Protein AF-A0A097A283-F1 (afdb_monomer_lite)

Structure (mmCIF, N/CA/C/O backbone):
data_AF-A0A097A283-F1
#
_entry.id   AF-A0A097A283-F1
#
loop_
_atom_site.group_PDB
_atom_site.id
_atom_site.type_symbol
_atom_site.label_atom_id
_atom_site.label_alt_id
_atom_site.label_comp_id
_atom_site.label_asym_id
_atom_site.label_entity_id
_atom_site.label_seq_id
_atom_site.pdbx_PDB_ins_code
_atom_site.Cartn_x
_atom_site.Cartn_y
_atom_site.Cartn_z
_atom_site.occupancy
_atom_site.B_iso_or_equiv
_atom_site.auth_seq_id
_atom_site.auth_comp_id
_atom_site.auth_asym_id
_atom_site.auth_atom_id
_atom_site.pdbx_PDB_model_num
ATOM 1 N N . MET A 1 1 ? -0.717 3.835 -7.444 1.00 65.56 1 MET A N 1
ATOM 2 C CA . MET A 1 1 ? -2.172 4.002 -7.256 1.00 65.56 1 MET A CA 1
ATOM 3 C C . MET A 1 1 ? -2.655 2.796 -6.474 1.00 65.56 1 MET A C 1
ATOM 5 O O . MET A 1 1 ? -2.455 1.687 -6.948 1.00 65.56 1 MET A O 1
ATOM 9 N N . VAL A 1 2 ? -3.183 2.990 -5.263 1.00 71.38 2 VAL A N 1
ATOM 10 C CA . VAL A 1 2 ? -3.693 1.893 -4.400 1.00 71.38 2 VAL A CA 1
ATOM 11 C C . VAL A 1 2 ? -5.200 1.658 -4.573 1.00 71.38 2 VAL A C 1
ATOM 13 O O . VAL A 1 2 ? -5.832 0.965 -3.779 1.00 71.38 2 VAL A O 1
ATOM 16 N N . LYS A 1 3 ? -5.787 2.203 -5.640 1.00 73.38 3 LYS A N 1
ATOM 17 C CA . LYS A 1 3 ? -7.188 1.998 -5.995 1.00 73.38 3 LYS A CA 1
ATOM 18 C C . LYS A 1 3 ? -7.500 0.513 -6.170 1.00 73.38 3 LYS A C 1
ATOM 20 O O . LYS A 1 3 ? -6.815 -0.200 -6.896 1.00 73.38 3 LYS A O 1
ATOM 25 N N . GLY A 1 4 ? -8.545 0.054 -5.493 1.00 73.00 4 GLY A N 1
ATOM 26 C CA . GLY A 1 4 ? -8.967 -1.344 -5.455 1.00 73.00 4 GLY A CA 1
ATOM 27 C C . GLY A 1 4 ? -8.239 -2.201 -4.416 1.00 73.00 4 GLY A C 1
ATOM 28 O O . GLY A 1 4 ? -8.678 -3.320 -4.160 1.00 73.00 4 GLY A O 1
ATOM 29 N N . MET A 1 5 ? -7.180 -1.699 -3.770 1.00 78.12 5 MET A N 1
ATOM 30 C CA . MET A 1 5 ? -6.499 -2.402 -2.679 1.00 78.12 5 MET A CA 1
ATOM 31 C C . MET A 1 5 ? -7.180 -2.087 -1.344 1.00 78.12 5 MET A C 1
ATOM 33 O O . MET A 1 5 ? -7.499 -0.933 -1.068 1.00 78.12 5 MET A O 1
ATOM 37 N N . TYR A 1 6 ? -7.426 -3.110 -0.519 1.00 76.62 6 TYR A N 1
ATOM 38 C CA . TYR A 1 6 ? -8.025 -2.977 0.824 1.00 76.62 6 TYR A CA 1
ATOM 39 C C . TYR A 1 6 ? -9.342 -2.168 0.865 1.00 76.62 6 TYR A C 1
ATOM 41 O O . TYR A 1 6 ? -9.669 -1.522 1.858 1.00 76.62 6 TYR A O 1
ATOM 49 N N . GLY A 1 7 ? -10.107 -2.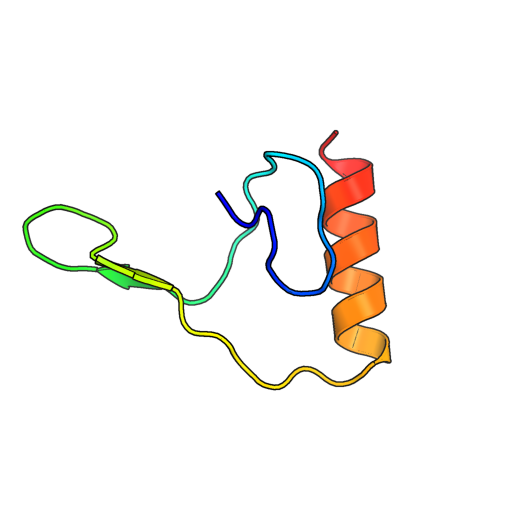173 -0.235 1.00 75.31 7 GLY A N 1
ATOM 50 C CA . GLY A 1 7 ? -11.378 -1.450 -0.343 1.00 75.31 7 GLY A CA 1
ATOM 51 C C . GLY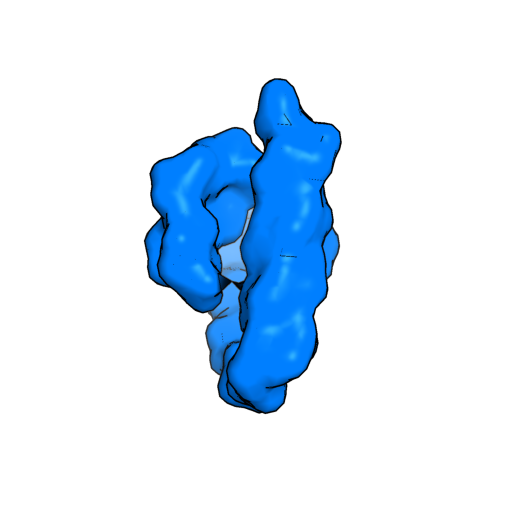 A 1 7 ? -11.265 0.062 -0.587 1.00 75.31 7 GLY A C 1
ATOM 52 O O . GLY A 1 7 ? -12.285 0.748 -0.506 1.00 75.31 7 GLY A O 1
ATOM 53 N N . ILE A 1 8 ? -10.075 0.583 -0.905 1.00 81.31 8 ILE A N 1
ATOM 54 C CA . ILE A 1 8 ? -9.862 1.988 -1.285 1.00 81.31 8 ILE A CA 1
ATOM 55 C C . ILE A 1 8 ? -10.425 2.211 -2.696 1.00 81.31 8 ILE A C 1
ATOM 57 O O . ILE A 1 8 ? -10.009 1.547 -3.647 1.00 81.31 8 ILE A O 1
ATOM 61 N N . LYS A 1 9 ? -11.396 3.118 -2.847 1.00 74.69 9 LYS A N 1
ATOM 62 C CA . LYS A 1 9 ? -12.059 3.393 -4.140 1.00 74.69 9 LYS A CA 1
ATOM 63 C C . LYS A 1 9 ? -11.408 4.534 -4.918 1.00 74.69 9 LYS A C 1
ATOM 65 O O . LYS A 1 9 ? -11.510 4.565 -6.146 1.00 74.69 9 LYS A O 1
ATOM 70 N N . ASP A 1 10 ? -10.735 5.422 -4.204 1.00 77.00 10 ASP A N 1
ATOM 71 C CA . ASP A 1 10 ? -10.171 6.650 -4.740 1.00 77.00 10 ASP A CA 1
ATOM 72 C C . ASP A 1 10 ? -8.732 6.450 -5.229 1.00 77.00 10 ASP A C 1
ATOM 74 O O . ASP A 1 10 ? -7.995 5.572 -4.765 1.00 77.00 10 ASP A O 1
ATOM 78 N N . ASP A 1 11 ? -8.325 7.262 -6.204 1.00 78.56 11 ASP A N 1
ATOM 79 C CA . ASP A 1 11 ? -6.969 7.256 -6.755 1.00 78.56 11 ASP A CA 1
ATOM 80 C C . ASP A 1 11 ? -6.010 8.017 -5.826 1.00 78.56 11 ASP A C 1
ATOM 82 O O . ASP A 1 11 ? -5.521 9.098 -6.144 1.00 78.56 11 ASP A O 1
ATOM 86 N N . VAL A 1 12 ? -5.737 7.435 -4.656 1.00 81.00 12 VAL A N 1
ATOM 87 C CA . VAL A 1 12 ? -4.784 7.976 -3.677 1.00 81.00 12 VAL A CA 1
ATOM 88 C C . VAL A 1 12 ? -3.412 7.303 -3.778 1.00 81.00 12 VAL A C 1
ATOM 90 O O . VAL A 1 12 ? -3.260 6.160 -4.236 1.00 81.00 12 VAL A O 1
ATOM 93 N N . PHE A 1 13 ? -2.386 8.028 -3.332 1.00 81.00 13 PHE A N 1
ATOM 94 C CA . PHE A 1 13 ? -1.016 7.537 -3.219 1.00 81.00 13 PHE A CA 1
ATOM 95 C C . PHE A 1 13 ? -0.669 7.358 -1.743 1.00 81.00 13 PHE A C 1
ATOM 97 O O . PHE A 1 13 ? -0.469 8.324 -1.015 1.00 81.00 13 PHE A O 1
ATOM 104 N N . LEU A 1 14 ? -0.596 6.100 -1.314 1.00 82.25 14 LEU A N 1
ATOM 105 C CA . LEU A 1 14 ? -0.151 5.700 0.017 1.00 82.25 14 LEU A CA 1
ATOM 106 C C . LEU A 1 14 ? 1.121 4.866 -0.098 1.00 82.25 14 LEU A C 1
ATOM 108 O O . LEU A 1 14 ? 1.324 4.152 -1.084 1.00 82.25 14 LEU A O 1
ATOM 112 N N . SER A 1 15 ? 1.958 4.935 0.933 1.00 81.62 15 SER A N 1
ATOM 113 C CA . SER A 1 15 ? 3.151 4.103 1.045 1.00 81.62 15 SER A CA 1
ATOM 114 C C . SER A 1 15 ? 2.747 2.656 1.310 1.00 81.62 15 SER A C 1
ATOM 116 O O . SER A 1 15 ? 2.314 2.312 2.407 1.00 81.62 15 SER A O 1
ATOM 118 N N . VAL A 1 16 ? 2.904 1.809 0.298 1.00 84.19 16 VAL A N 1
ATOM 119 C CA . VAL A 1 16 ? 2.718 0.357 0.383 1.00 84.19 16 VAL A CA 1
ATOM 120 C C . VAL A 1 16 ? 3.994 -0.348 -0.078 1.00 84.19 16 VAL A C 1
ATOM 122 O O . VAL A 1 16 ? 4.746 0.222 -0.875 1.00 84.19 16 VAL A O 1
ATOM 125 N N . PRO A 1 17 ? 4.281 -1.566 0.411 1.00 85.12 17 PRO A N 1
ATOM 126 C CA . PRO A 1 17 ? 5.426 -2.334 -0.061 1.00 85.12 17 PRO A CA 1
ATOM 127 C C . PRO A 1 17 ? 5.307 -2.591 -1.569 1.00 85.12 17 PRO A C 1
ATOM 129 O O . PRO A 1 17 ? 4.365 -3.228 -2.038 1.00 85.12 17 PRO A O 1
ATOM 132 N N . CYS A 1 18 ? 6.269 -2.070 -2.325 1.00 88.06 18 CYS A N 1
ATOM 133 C CA . CYS A 1 18 ? 6.334 -2.180 -3.779 1.00 88.06 18 CYS A CA 1
ATOM 134 C C . CYS A 1 18 ? 7.646 -2.844 -4.193 1.00 88.06 18 CYS A C 1
ATOM 136 O O . CYS A 1 18 ? 8.693 -2.594 -3.593 1.00 88.06 18 CYS A O 1
ATOM 138 N N . VAL A 1 19 ? 7.597 -3.655 -5.243 1.00 89.50 19 VAL A N 1
ATOM 139 C CA . VAL A 1 19 ? 8.783 -4.182 -5.912 1.00 89.50 19 VAL A CA 1
ATOM 140 C C . VAL A 1 19 ? 9.263 -3.132 -6.906 1.00 89.50 19 VAL A C 1
ATOM 142 O O . VAL A 1 19 ? 8.504 -2.681 -7.767 1.00 89.50 19 VAL A O 1
ATOM 145 N N . LEU A 1 20 ? 10.524 -2.725 -6.764 1.00 90.69 20 LEU A N 1
ATOM 146 C CA . LEU A 1 20 ? 11.188 -1.828 -7.703 1.00 90.69 20 LEU A CA 1
ATOM 147 C C . LEU A 1 20 ? 12.042 -2.638 -8.681 1.00 90.69 20 LEU A C 1
ATOM 149 O O . LEU A 1 20 ? 12.909 -3.408 -8.271 1.00 90.69 20 LEU A O 1
ATOM 153 N N . GLY A 1 21 ? 11.828 -2.412 -9.971 1.00 91.50 21 GLY A N 1
ATOM 154 C CA . GLY A 1 21 ? 12.651 -2.920 -11.059 1.00 91.50 21 GLY A CA 1
ATOM 155 C C . GLY A 1 21 ? 13.196 -1.790 -11.931 1.00 91.50 21 GLY A C 1
ATOM 156 O O . GLY A 1 21 ? 13.026 -0.606 -11.647 1.00 91.50 21 GLY A O 1
ATOM 157 N N . TYR A 1 22 ? 13.837 -2.160 -13.040 1.00 91.31 22 TYR A N 1
ATOM 158 C CA . TYR A 1 22 ? 14.448 -1.204 -13.974 1.00 91.31 22 TYR A CA 1
ATOM 159 C C . TYR A 1 22 ? 13.455 -0.170 -14.541 1.00 91.31 22 TYR A C 1
ATOM 161 O O . TYR A 1 22 ? 13.828 0.969 -14.802 1.00 91.31 22 TYR A O 1
ATOM 169 N N . HIS A 1 23 ? 12.181 -0.545 -14.683 1.00 91.31 23 HIS A N 1
ATOM 170 C CA . HIS A 1 23 ? 11.113 0.323 -15.195 1.00 91.31 23 HIS A CA 1
ATOM 171 C C . HIS A 1 23 ? 10.363 1.095 -14.087 1.00 91.31 23 HIS A C 1
ATOM 173 O O . HIS A 1 23 ? 9.307 1.665 -14.350 1.00 91.31 23 HIS A O 1
ATOM 179 N N . GLY A 1 24 ? 10.874 1.114 -12.850 1.00 90.56 24 GLY A N 1
ATOM 180 C CA . GLY A 1 24 ? 10.205 1.720 -11.696 1.00 90.56 24 GLY A CA 1
ATOM 181 C C . GLY A 1 24 ? 9.457 0.687 -10.853 1.00 90.56 24 GLY A C 1
ATOM 182 O O . GLY A 1 24 ? 9.987 -0.388 -10.585 1.00 90.56 24 GLY A O 1
ATOM 183 N N . ILE A 1 25 ? 8.244 1.009 -10.397 1.00 88.12 25 ILE A N 1
ATOM 184 C CA . ILE A 1 25 ? 7.424 0.081 -9.603 1.00 88.12 25 ILE A CA 1
ATOM 185 C C . ILE A 1 25 ? 6.866 -0.995 -10.539 1.00 88.12 25 ILE A C 1
ATOM 187 O O . ILE A 1 25 ? 6.036 -0.686 -11.392 1.00 88.12 25 ILE A O 1
ATOM 191 N N . THR A 1 26 ? 7.331 -2.236 -10.395 1.00 86.75 26 THR A N 1
ATOM 192 C CA . THR A 1 26 ? 6.867 -3.363 -11.220 1.00 86.75 26 THR A CA 1
ATOM 193 C C . THR A 1 26 ? 5.652 -4.036 -10.605 1.00 86.75 26 THR A C 1
ATOM 195 O O . THR A 1 26 ? 4.706 -4.355 -11.316 1.00 86.75 26 THR A O 1
ATOM 198 N N . ASP A 1 27 ? 5.648 -4.189 -9.281 1.00 85.75 27 ASP A N 1
ATOM 199 C CA . ASP A 1 27 ? 4.610 -4.917 -8.561 1.00 85.75 27 ASP A CA 1
ATOM 200 C C . ASP A 1 27 ? 4.311 -4.241 -7.226 1.00 85.75 27 ASP A C 1
ATOM 202 O O . ASP A 1 27 ? 5.175 -3.616 -6.608 1.00 85.75 27 ASP A O 1
ATOM 206 N N . VAL A 1 28 ? 3.080 -4.403 -6.748 1.00 83.69 28 VAL A N 1
ATOM 207 C CA . VAL A 1 28 ? 2.67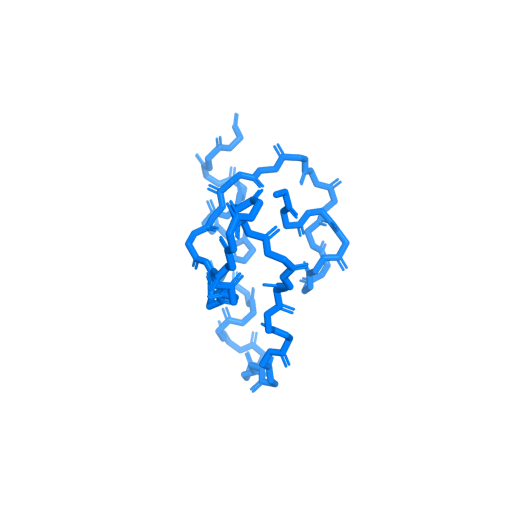3 -3.979 -5.407 1.00 83.69 28 VAL A CA 1
ATOM 208 C C . VAL A 1 28 ? 2.347 -5.223 -4.598 1.00 83.69 28 VAL A C 1
ATOM 210 O O . VAL A 1 28 ? 1.585 -6.081 -5.040 1.00 83.69 28 VAL A O 1
ATOM 213 N N . VAL A 1 29 ? 2.922 -5.330 -3.403 1.00 83.81 29 VAL A N 1
ATOM 214 C CA . VAL A 1 29 ? 2.717 -6.492 -2.541 1.00 83.81 29 VAL A CA 1
ATOM 215 C C . VAL A 1 29 ? 1.391 -6.337 -1.795 1.00 83.81 29 VAL A C 1
ATOM 217 O O . VAL A 1 29 ? 1.228 -5.441 -0.965 1.00 83.81 29 VAL A O 1
ATOM 220 N N . MET A 1 30 ? 0.439 -7.234 -2.071 1.00 79.38 30 MET A N 1
ATOM 221 C CA . MET A 1 30 ? -0.758 -7.404 -1.244 1.00 79.38 30 MET A CA 1
ATOM 222 C C . MET A 1 30 ? -0.392 -8.207 0.004 1.00 79.38 30 MET A C 1
ATOM 224 O O . MET A 1 30 ? -0.214 -9.422 -0.051 1.00 79.38 30 MET A O 1
ATOM 228 N N . MET A 1 31 ? -0.253 -7.511 1.126 1.00 79.56 31 MET A N 1
ATOM 229 C CA . MET A 1 31 ? -0.033 -8.108 2.436 1.00 79.56 31 MET A CA 1
ATOM 230 C C . MET A 1 31 ? -1.376 -8.367 3.118 1.00 79.56 31 MET A C 1
ATOM 232 O O . MET A 1 31 ? -2.281 -7.544 3.061 1.00 79.56 31 MET A O 1
ATOM 236 N N . THR A 1 32 ? -1.514 -9.501 3.796 1.00 83.00 32 THR A N 1
ATOM 237 C CA . THR A 1 32 ? -2.707 -9.759 4.607 1.00 83.00 32 THR A CA 1
ATOM 238 C C . THR A 1 32 ? -2.639 -8.895 5.864 1.00 83.00 32 THR A C 1
ATOM 240 O O . THR A 1 32 ? -1.909 -9.215 6.802 1.00 83.00 32 THR A O 1
ATOM 243 N N . LEU A 1 33 ? -3.358 -7.775 5.859 1.00 82.94 33 LEU A N 1
ATOM 244 C CA . LEU A 1 33 ? -3.485 -6.881 7.006 1.00 82.94 33 LEU A CA 1
ATOM 245 C C . LEU A 1 33 ? -4.558 -7.398 7.966 1.00 82.94 33 LEU A C 1
ATOM 247 O O . LEU A 1 33 ? -5.500 -8.090 7.575 1.00 82.94 33 LEU A O 1
ATOM 251 N N . LYS A 1 34 ? -4.433 -7.050 9.247 1.00 87.62 34 LYS A N 1
ATOM 252 C CA . LYS A 1 34 ? -5.541 -7.227 10.192 1.00 87.62 34 LYS A CA 1
ATOM 253 C C . LYS A 1 34 ? -6.628 -6.199 9.891 1.00 87.62 34 LYS A C 1
ATOM 255 O O . LYS A 1 34 ? -6.329 -5.092 9.453 1.00 87.62 34 LYS A O 1
ATOM 260 N N . SER A 1 35 ? -7.875 -6.507 10.239 1.00 86.19 35 SER A N 1
ATOM 261 C CA . SER A 1 35 ? -9.010 -5.601 10.003 1.00 86.19 35 SER A CA 1
ATOM 262 C C . SER A 1 35 ? -8.814 -4.199 10.605 1.00 86.19 35 SER A C 1
ATOM 264 O O . SER A 1 35 ? -9.250 -3.213 10.021 1.00 86.19 35 SER A O 1
ATOM 266 N N . GLU A 1 36 ? -8.111 -4.085 11.738 1.00 89.69 36 GLU A N 1
ATOM 267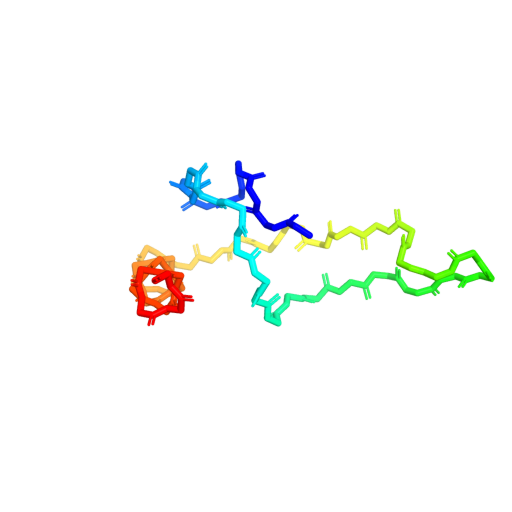 C CA . GLU A 1 36 ? -7.770 -2.787 12.343 1.00 89.69 36 GLU A CA 1
ATOM 268 C C . GLU A 1 36 ? -6.751 -1.990 11.503 1.00 89.69 36 GLU A C 1
ATOM 270 O O . GLU A 1 36 ? -6.842 -0.767 11.395 1.00 89.69 36 GLU A O 1
ATOM 275 N N . GLU A 1 37 ? -5.769 -2.668 10.905 1.00 85.88 37 GLU A N 1
ATOM 276 C CA . GLU A 1 37 ? -4.746 -2.042 10.060 1.00 85.88 37 GLU A CA 1
ATOM 277 C C . GLU A 1 37 ? -5.337 -1.608 8.717 1.00 85.88 37 GLU A C 1
ATOM 279 O O . GLU A 1 37 ? -5.038 -0.509 8.255 1.00 85.88 37 GLU A O 1
ATOM 284 N N . GLU A 1 38 ? -6.232 -2.414 8.135 1.00 85.31 38 GLU A N 1
ATOM 285 C CA . GLU A 1 38 ? -6.998 -2.041 6.940 1.00 85.31 38 GLU A CA 1
ATOM 286 C C . GLU A 1 38 ? -7.848 -0.789 7.183 1.00 85.31 38 GLU A C 1
ATOM 288 O O . GLU A 1 38 ? -7.864 0.122 6.355 1.00 85.31 38 GLU A O 1
ATOM 293 N N . GLU A 1 39 ? -8.522 -0.696 8.336 1.00 87.56 39 GLU A N 1
ATOM 294 C CA . GLU A 1 39 ? -9.334 0.476 8.669 1.00 87.56 39 GLU A CA 1
ATOM 295 C C . GLU A 1 39 ? -8.475 1.737 8.837 1.00 87.56 39 GLU A C 1
ATOM 297 O O . GLU A 1 39 ? -8.862 2.815 8.381 1.00 87.56 39 GLU A O 1
ATOM 302 N N . LYS A 1 40 ? -7.290 1.615 9.449 1.00 87.62 40 LYS A N 1
ATOM 303 C CA . LYS A 1 40 ? -6.327 2.722 9.558 1.00 87.62 40 LYS A CA 1
ATOM 304 C C . LYS A 1 40 ? -5.797 3.140 8.190 1.00 87.62 40 LYS A C 1
ATOM 306 O O . LYS A 1 40 ? -5.763 4.334 7.909 1.00 87.62 40 LYS A O 1
A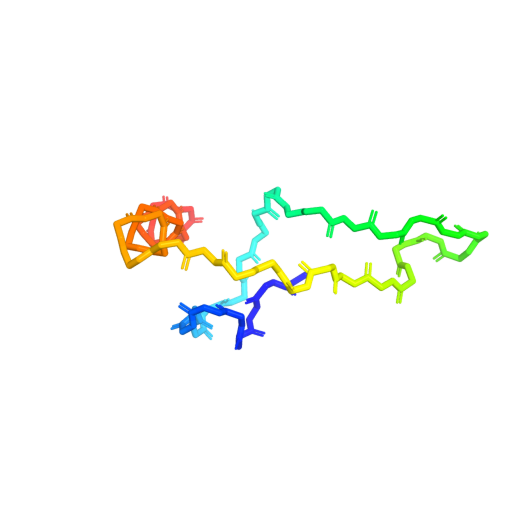TOM 311 N N . LEU A 1 41 ? -5.445 2.180 7.333 1.00 85.81 41 LEU A N 1
ATOM 312 C CA . LEU A 1 41 ? -4.975 2.444 5.973 1.00 85.81 41 LEU A CA 1
ATOM 313 C C . LEU A 1 41 ? -6.046 3.181 5.158 1.00 85.81 41 LEU A C 1
ATOM 315 O O . LEU A 1 41 ? -5.745 4.169 4.490 1.00 85.81 41 LEU A O 1
ATOM 319 N N . ARG A 1 42 ? -7.309 2.751 5.272 1.00 84.75 42 ARG A N 1
ATOM 320 C CA . ARG A 1 42 ? -8.447 3.422 4.640 1.00 84.75 42 ARG A CA 1
ATOM 321 C C . ARG A 1 42 ? -8.659 4.832 5.192 1.00 84.75 42 ARG A C 1
ATOM 323 O O . ARG A 1 42 ? -8.816 5.754 4.410 1.00 84.75 42 ARG A O 1
ATOM 330 N N . LYS A 1 43 ? -8.569 5.043 6.509 1.00 87.69 43 LYS A N 1
ATOM 331 C CA . LYS A 1 43 ? -8.637 6.402 7.086 1.00 87.69 43 LYS A CA 1
ATOM 332 C C . LYS A 1 43 ? -7.516 7.307 6.576 1.00 87.69 43 LYS A C 1
ATOM 334 O O . LYS A 1 43 ? -7.753 8.486 6.330 1.00 87.69 43 LYS A O 1
ATOM 339 N N . SER A 1 44 ? -6.304 6.779 6.400 1.00 86.25 44 SER A N 1
ATOM 340 C CA . SER A 1 44 ? -5.203 7.535 5.797 1.00 86.25 44 SER A CA 1
ATOM 341 C C . SER A 1 44 ? -5.471 7.870 4.329 1.00 86.25 44 SER A C 1
ATOM 343 O O . SER A 1 44 ? -5.136 8.974 3.913 1.00 86.25 44 SER A O 1
ATOM 345 N N . ALA A 1 45 ? -6.103 6.966 3.570 1.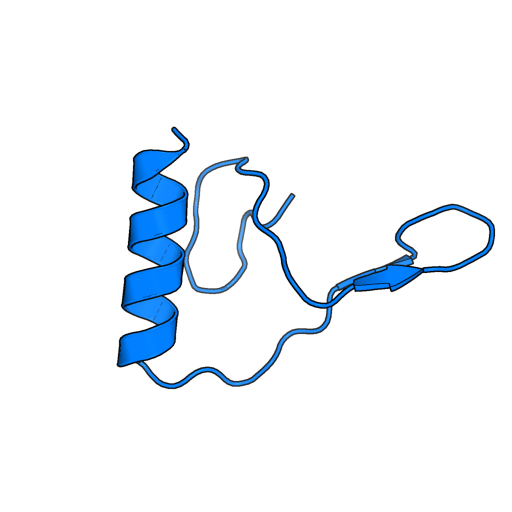00 85.12 45 ALA A N 1
ATOM 346 C CA . ALA A 1 45 ? -6.578 7.243 2.212 1.00 85.12 45 ALA A CA 1
ATOM 347 C C . ALA A 1 45 ? -7.598 8.390 2.204 1.00 85.12 45 ALA A C 1
ATOM 349 O O . ALA A 1 45 ? -7.393 9.366 1.492 1.00 85.12 45 ALA A O 1
ATOM 350 N N . ASP A 1 46 ? -8.627 8.305 3.053 1.00 84.50 46 ASP A N 1
ATOM 351 C CA . ASP A 1 46 ? -9.692 9.311 3.160 1.00 84.50 46 ASP A CA 1
ATOM 352 C C . ASP A 1 46 ? -9.158 10.688 3.600 1.00 84.50 46 ASP A C 1
ATOM 354 O O . ASP A 1 46 ? -9.733 11.710 3.255 1.00 84.50 46 ASP A O 1
ATOM 358 N N . THR A 1 47 ? -8.063 10.731 4.369 1.00 84.88 47 THR A N 1
ATOM 359 C CA . THR A 1 47 ? -7.430 11.989 4.823 1.00 84.88 47 THR A CA 1
ATOM 360 C C . THR A 1 47 ? -6.595 12.661 3.730 1.00 84.88 47 THR A C 1
ATOM 362 O O . THR A 1 47 ? -6.366 13.867 3.780 1.00 84.88 47 THR A O 1
ATOM 365 N N . LEU A 1 48 ? -6.065 11.877 2.789 1.00 78.31 48 LEU A N 1
ATOM 366 C CA . LEU A 1 48 ? -5.221 12.365 1.694 1.00 78.31 48 LEU A CA 1
ATOM 367 C C . LEU A 1 48 ? -6.032 12.815 0.470 1.00 78.31 48 LEU A C 1
ATOM 369 O O . LEU A 1 48 ? -5.440 13.353 -0.467 1.00 78.31 48 LEU A O 1
ATOM 373 N N . TRP A 1 49 ? -7.342 12.566 0.479 1.00 66.75 49 TRP A N 1
ATOM 374 C CA . TRP A 1 49 ? -8.308 13.059 -0.496 1.00 66.75 49 TRP A CA 1
ATOM 375 C C . TRP A 1 49 ? -8.826 14.444 -0.096 1.00 66.75 49 TRP A C 1
ATOM 377 O O . TRP A 1 49 ? -8.832 15.340 -0.971 1.00 66.75 49 TRP A O 1
#

Foldseek 3Di:
DCDPALPQPDPDDDDFDFDQDPVGGPGTDRDDDDPVVSVVVNVVRVVRD

Sequence (49 aa):
MVKGMYGIKDDVFLSVPCVLGYHGITDVVMMTLKSEEEEKLRKSADTLW

Secondary structure (DSSP, 8-state):
--TTSTT--S-------EEEETTEEEEE------HHHHHHHHHHHHHH-

pLDDT: mean 82.86, std 6.13, range [65.56, 91.5]

InterPro domains:
  IPR015955 Lactate dehydrogenase/glycoside hydrolase, family 4, C-terminal [G3DSA:3.90.110.10] (1-49)
  IPR015955 Lactate dehydrogenase/glycoside hydrolase, family 4, C-terminal [SSF56327] (2-49)
  IPR022383 Lactate/malate dehydrogenase, C-terminal [PF02866] (3-48)

Radius of gyration: 11.33 Å; chains: 1; bounding box: 26×23×28 Å

Organism: Osteolaemus tetraspis (NCBI:txid184242)